Protein AF-A0A933HDX7-F1 (afdb_monomer_lite)

Radius of gyration: 17.69 Å; chains: 1; bounding box: 30×52×54 Å

Secondary structure (DSSP, 8-state):
----PPPHHHHHHSPPB-PPPHHHHHHHHHH--SEEEEEETTTTEEEEEEHHHHHHHHHHHHHHHHH-TT-S-SS-EEEES-SSS-SEEEEE-GGGGSS---SSPPPPSEEEESSPPPTTHHHHHHS------TTSGGGTS--

Foldseek 3Di:
DPDPDDAPVCLVPDDWDAWDDPVLLLVQLVPFADKKWKAQLVVRDTDIDGSNVSSVVQVVQLVVLCVPPVDPDRGFGWTFRDSVHGQKIFTARVVQVPDDPDPDDGDTRMMIHPHDHDVCNSVVVPDDPCPPPPPDVVVVPPD

Sequence (143 aa):
MSGHEYTFGGLFTGTLSGILLEEDYDTLACSLEGCFYAVDWKENHVARMMGNQVGDTMNMLKQDVCGRKALSVRFPFTYVHTLGSPKMIKLYNPADCGSGCSTSSPSPWWVFSVVAPGPGEIEDLKKPSCAESKGFLARLIGK

pLDDT: mean 81.78, std 17.46, range [40.41, 97.94]

Structure (mmCIF, N/CA/C/O backbone):
data_AF-A0A933HDX7-F1
#
_entry.id   AF-A0A933HDX7-F1
#
loop_
_atom_site.group_PDB
_atom_site.id
_atom_site.type_symbol
_atom_site.label_atom_id
_atom_site.label_alt_id
_atom_site.label_comp_id
_atom_site.label_asym_id
_atom_site.label_entity_id
_atom_site.label_seq_id
_atom_site.pdbx_PDB_ins_code
_atom_site.Cartn_x
_atom_site.Cartn_y
_atom_site.Cartn_z
_atom_site.occupancy
_atom_site.B_iso_or_equiv
_atom_site.auth_seq_id
_atom_site.auth_comp_id
_atom_site.auth_asym_id
_atom_site.auth_atom_id
_atom_site.pdbx_PDB_model_num
ATOM 1 N N . MET A 1 1 ? -16.261 -10.234 -21.433 1.00 42.41 1 MET A N 1
ATOM 2 C CA . MET A 1 1 ? -15.758 -9.186 -20.520 1.00 42.41 1 MET A CA 1
ATOM 3 C C . MET A 1 1 ? -14.407 -8.761 -21.063 1.00 42.41 1 MET A C 1
ATOM 5 O O . MET A 1 1 ? -13.525 -9.604 -21.135 1.00 42.41 1 MET A O 1
ATOM 9 N N . SER A 1 2 ? -14.278 -7.538 -21.579 1.00 42.97 2 SER A N 1
ATOM 10 C CA . SER A 1 2 ? -13.007 -7.035 -22.113 1.00 42.97 2 SER A CA 1
ATOM 11 C C . SER A 1 2 ? -12.020 -6.882 -20.956 1.00 42.97 2 SER A C 1
ATOM 13 O O . SER A 1 2 ? -12.176 -5.990 -20.123 1.00 42.97 2 SER A O 1
ATOM 15 N N . GLY A 1 3 ? -11.062 -7.803 -20.861 1.00 45.22 3 GLY A N 1
ATOM 16 C CA . GLY A 1 3 ? -9.995 -7.757 -19.871 1.00 45.22 3 GLY A CA 1
ATOM 17 C C . GLY A 1 3 ? -9.047 -6.619 -20.207 1.00 45.22 3 GLY A C 1
ATOM 18 O O . GLY A 1 3 ? -8.112 -6.807 -20.975 1.00 45.22 3 GLY A O 1
ATOM 19 N N . HIS A 1 4 ? -9.305 -5.428 -19.672 1.00 58.41 4 HIS A N 1
ATOM 20 C CA . HIS A 1 4 ? -8.252 -4.429 -19.586 1.00 58.41 4 HIS A CA 1
ATOM 21 C C . HIS A 1 4 ? -7.203 -4.974 -18.619 1.00 58.41 4 HIS A C 1
ATOM 23 O O . HIS A 1 4 ? -7.451 -5.077 -17.417 1.00 58.41 4 HIS A O 1
ATOM 29 N N . GLU A 1 5 ? -6.056 -5.384 -19.157 1.00 75.31 5 GLU A N 1
ATOM 30 C CA . GLU A 1 5 ? -4.887 -5.682 -18.343 1.00 75.31 5 GLU A CA 1
AT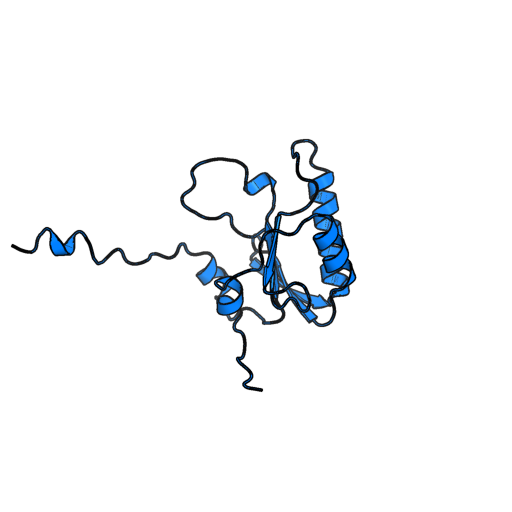OM 31 C C . GLU A 1 5 ? -4.431 -4.385 -17.676 1.00 75.31 5 GLU A C 1
ATOM 33 O O . GLU A 1 5 ? -4.163 -3.376 -18.330 1.00 75.31 5 GLU A O 1
ATOM 38 N N . TYR A 1 6 ? -4.405 -4.395 -16.349 1.00 84.94 6 TYR A N 1
ATOM 39 C CA . TYR A 1 6 ? -3.881 -3.285 -15.574 1.00 84.94 6 TYR A CA 1
ATOM 40 C C . TYR A 1 6 ? -2.353 -3.281 -15.657 1.00 84.94 6 TYR A C 1
ATOM 42 O O . TYR A 1 6 ? -1.722 -4.324 -15.494 1.00 84.94 6 TYR A O 1
ATOM 50 N N . THR A 1 7 ? -1.754 -2.106 -15.840 1.00 92.56 7 THR A N 1
ATOM 51 C CA . THR A 1 7 ? -0.317 -1.897 -15.615 1.00 92.56 7 THR A CA 1
ATOM 52 C C . THR A 1 7 ? -0.093 -1.309 -14.224 1.00 92.56 7 THR A C 1
ATOM 54 O O . THR A 1 7 ? -0.987 -0.658 -13.673 1.00 92.56 7 THR A O 1
ATOM 57 N N . PHE A 1 8 ? 1.093 -1.514 -13.644 1.00 93.38 8 PHE A N 1
ATOM 58 C CA . PHE A 1 8 ? 1.426 -0.938 -12.340 1.00 93.38 8 PHE A CA 1
ATOM 59 C C . PHE A 1 8 ? 1.346 0.593 -12.387 1.00 93.38 8 PHE A C 1
ATOM 61 O O . PHE A 1 8 ? 0.610 1.182 -11.599 1.00 93.38 8 PHE A O 1
ATOM 68 N N . GLY A 1 9 ? 1.994 1.241 -13.359 1.00 91.56 9 GLY A N 1
ATOM 69 C CA . GLY A 1 9 ? 1.924 2.689 -13.556 1.00 91.56 9 GLY A CA 1
ATOM 70 C C . GLY A 1 9 ? 0.510 3.207 -13.830 1.00 91.56 9 GLY A C 1
ATOM 71 O O . GLY A 1 9 ? 0.143 4.274 -13.337 1.00 91.56 9 GLY A O 1
ATOM 72 N N . GLY A 1 10 ? -0.323 2.439 -14.541 1.00 89.88 10 GLY A N 1
ATOM 73 C CA . GLY A 1 10 ? -1.729 2.779 -14.775 1.00 89.88 10 GLY A CA 1
ATOM 74 C C . GLY A 1 10 ? -2.555 2.767 -13.487 1.00 89.88 10 GLY A C 1
ATOM 75 O O . GLY A 1 10 ? -3.304 3.704 -13.227 1.00 89.88 10 GLY A O 1
ATOM 76 N N . LEU A 1 11 ? -2.368 1.756 -12.633 1.00 89.88 11 LEU A N 1
ATOM 77 C CA . LEU A 1 11 ? -2.982 1.712 -11.301 1.00 89.88 11 LEU A CA 1
ATOM 78 C C . LEU A 1 11 ? -2.420 2.795 -10.373 1.00 89.88 11 LEU A C 1
ATOM 80 O O . LEU A 1 11 ? -3.151 3.357 -9.560 1.00 89.88 11 LEU A O 1
ATOM 84 N N . PHE A 1 12 ? -1.128 3.097 -10.500 1.00 90.62 12 PHE A N 1
ATOM 85 C CA . PHE A 1 12 ? -0.458 4.092 -9.678 1.00 90.62 12 PHE A CA 1
ATOM 86 C C . PHE A 1 12 ? -0.912 5.511 -10.020 1.00 90.62 12 PHE A C 1
ATOM 88 O O . PHE A 1 12 ? -1.136 6.319 -9.130 1.00 90.62 12 PHE A O 1
ATOM 95 N N . THR A 1 13 ? -1.060 5.852 -11.289 1.00 86.44 13 THR A N 1
ATOM 96 C CA . THR A 1 13 ? -1.452 7.214 -11.694 1.00 86.44 13 THR A CA 1
ATOM 97 C C . THR A 1 13 ? -2.962 7.386 -11.854 1.00 86.44 13 THR A C 1
ATOM 99 O O . THR A 1 13 ? -3.443 8.515 -11.930 1.00 86.44 13 THR A O 1
ATOM 102 N N . GLY A 1 14 ? -3.710 6.280 -11.885 1.00 78.81 14 GLY A N 1
ATOM 103 C CA . GLY A 1 14 ? -5.160 6.267 -12.024 1.00 78.81 14 GLY A CA 1
ATOM 104 C C . GLY A 1 14 ? -5.917 6.829 -10.819 1.00 78.81 14 GLY A C 1
ATOM 105 O O . GLY A 1 14 ? -5.358 7.137 -9.764 1.00 78.81 14 GLY A O 1
ATOM 106 N N . THR A 1 15 ? -7.234 6.959 -10.981 1.00 70.19 15 THR A N 1
ATOM 107 C CA . THR A 1 15 ? -8.125 7.440 -9.924 1.00 70.19 15 THR A CA 1
ATOM 108 C C . THR A 1 15 ? -8.181 6.426 -8.787 1.00 70.19 15 THR A C 1
ATOM 110 O O . THR A 1 15 ? -8.610 5.289 -8.973 1.00 70.19 15 THR A O 1
ATOM 113 N N . LEU A 1 16 ? -7.761 6.850 -7.600 1.00 68.25 16 LEU A N 1
ATOM 114 C CA . LEU A 1 16 ? -7.944 6.080 -6.378 1.00 68.25 16 LEU A CA 1
ATOM 115 C C . LEU A 1 16 ? -9.282 6.484 -5.752 1.00 68.25 16 LEU A C 1
ATOM 117 O O . LEU A 1 16 ? -9.621 7.668 -5.700 1.00 68.25 16 LEU A O 1
ATOM 121 N N . SER A 1 17 ? -10.036 5.497 -5.273 1.00 62.00 17 SER A N 1
ATOM 122 C CA . SER A 1 17 ? -11.087 5.725 -4.285 1.00 62.00 17 SER A CA 1
ATOM 123 C C . SER A 1 17 ? -10.418 6.389 -3.075 1.00 62.00 17 SER A C 1
ATOM 125 O O . SER A 1 17 ? -9.325 5.976 -2.686 1.00 62.00 17 SER A O 1
ATOM 127 N N . GLY A 1 18 ? -11.004 7.484 -2.583 1.00 63.25 18 GLY A N 1
ATOM 128 C CA . GLY A 1 18 ? -10.363 8.438 -1.669 1.00 63.25 18 GLY A CA 1
ATOM 129 C C . GLY A 1 18 ? -9.825 7.865 -0.348 1.00 63.25 18 GLY A C 1
ATOM 130 O O . GLY A 1 18 ? -9.784 6.660 -0.122 1.00 63.25 18 GLY A O 1
ATOM 131 N N . ILE A 1 19 ? -9.385 8.765 0.534 1.00 74.88 19 ILE A N 1
ATOM 132 C CA . ILE A 1 19 ? -8.770 8.414 1.823 1.00 74.88 19 ILE A CA 1
ATOM 133 C C . ILE A 1 19 ? -9.722 7.539 2.648 1.00 74.88 19 ILE A C 1
ATOM 135 O O . ILE A 1 19 ? -10.863 7.935 2.885 1.00 74.88 19 ILE A O 1
ATOM 139 N N . LEU A 1 20 ? -9.238 6.383 3.107 1.00 82.75 20 LEU A N 1
ATOM 140 C CA . LEU A 1 20 ? -10.007 5.493 3.977 1.00 82.75 20 LEU A CA 1
ATOM 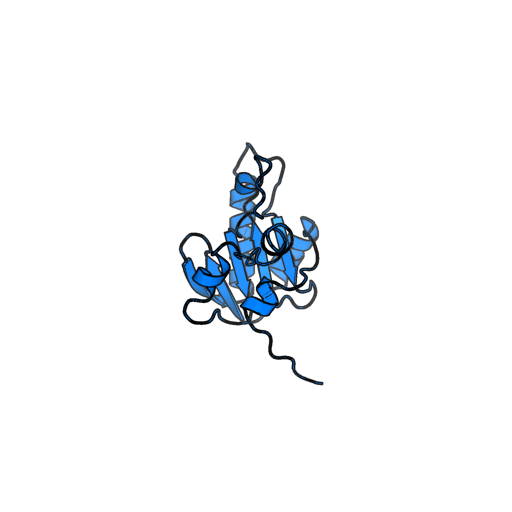141 C C . LEU A 1 20 ? -10.236 6.089 5.368 1.00 82.75 20 LEU A C 1
ATOM 143 O O . LEU A 1 20 ? -9.348 6.737 5.931 1.00 82.75 20 LEU A O 1
ATOM 147 N N . LEU A 1 21 ? -11.402 5.793 5.943 1.00 87.00 21 LEU A N 1
ATOM 148 C CA . LEU A 1 21 ? -11.632 5.924 7.378 1.00 87.00 21 LEU A CA 1
ATOM 149 C C . LEU A 1 21 ? -10.918 4.791 8.131 1.00 87.00 21 LEU A C 1
ATOM 151 O O . LEU A 1 21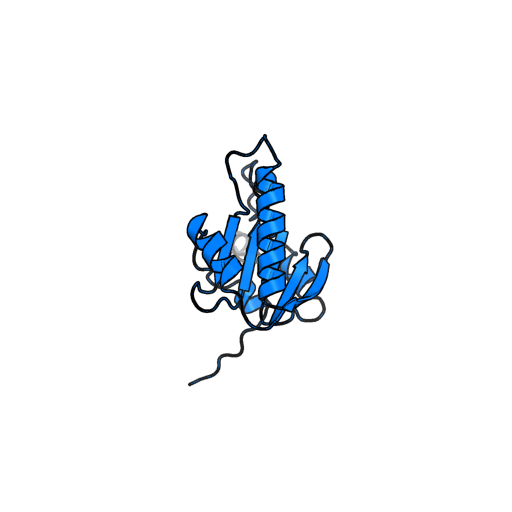 ? -10.542 3.774 7.548 1.00 87.00 21 LEU A O 1
ATOM 155 N N . GLU A 1 22 ? -10.733 4.952 9.442 1.00 86.12 22 GLU A N 1
ATOM 156 C CA . GLU A 1 22 ? -10.042 3.944 10.260 1.00 86.12 22 GLU A CA 1
ATOM 157 C C . GLU A 1 22 ? -10.771 2.586 10.255 1.00 86.12 22 GLU A C 1
ATOM 159 O O . GLU A 1 22 ? -10.135 1.540 10.168 1.00 86.12 22 GLU A O 1
ATOM 164 N N . GLU A 1 23 ? -12.105 2.593 10.288 1.00 87.44 23 GLU A N 1
ATOM 165 C CA . GLU A 1 23 ? -12.926 1.374 10.229 1.00 87.44 23 GLU A CA 1
ATOM 166 C C . GLU A 1 23 ? -12.800 0.635 8.885 1.00 87.44 23 GLU A C 1
ATOM 168 O O . GLU A 1 23 ? -12.710 -0.597 8.848 1.00 87.44 23 GLU A O 1
ATOM 173 N N . ASP A 1 24 ? -12.708 1.385 7.784 1.00 90.56 24 ASP A N 1
ATOM 174 C CA . ASP A 1 24 ? -12.483 0.835 6.447 1.00 90.56 24 ASP A CA 1
ATOM 175 C C . ASP A 1 24 ? -11.066 0.274 6.311 1.00 90.56 24 ASP A C 1
ATOM 177 O O . ASP A 1 24 ? -10.863 -0.739 5.6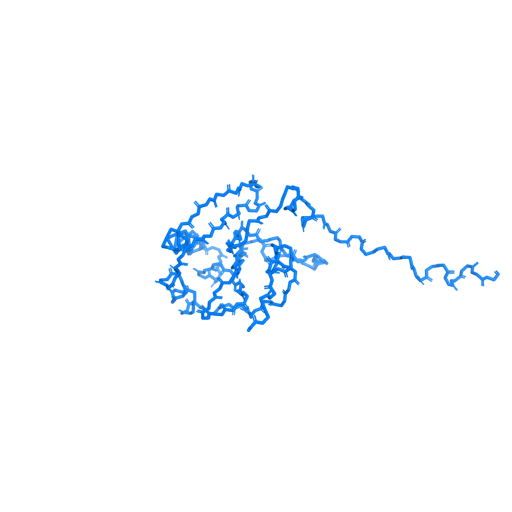44 1.00 90.56 24 ASP A O 1
ATOM 181 N N . TYR A 1 25 ? -10.082 0.907 6.956 1.00 92.50 25 TYR A N 1
ATOM 182 C CA . TYR A 1 25 ? -8.704 0.424 6.995 1.00 92.50 25 TYR A CA 1
ATOM 183 C C . TYR A 1 25 ? -8.608 -0.954 7.656 1.00 92.50 25 TYR A C 1
ATOM 185 O O . TYR A 1 25 ? -8.007 -1.868 7.091 1.00 92.50 25 TYR A O 1
ATOM 193 N N . ASP A 1 26 ? -9.221 -1.111 8.831 1.00 92.38 26 ASP A N 1
ATOM 194 C CA . ASP A 1 26 ? -9.191 -2.366 9.588 1.00 92.38 26 ASP A CA 1
ATOM 195 C C . ASP A 1 26 ? -9.952 -3.476 8.845 1.00 92.38 26 ASP A C 1
ATOM 197 O O . ASP A 1 26 ? -9.474 -4.609 8.734 1.00 92.38 26 ASP A O 1
ATOM 201 N N . THR A 1 27 ? -11.107 -3.132 8.267 1.00 92.62 27 THR A N 1
ATOM 202 C CA . THR A 1 27 ? -11.897 -4.045 7.428 1.00 92.62 27 THR A CA 1
ATOM 203 C C . THR A 1 27 ? -11.110 -4.485 6.196 1.00 92.62 27 THR A C 1
ATOM 205 O O . THR A 1 27 ? -11.087 -5.671 5.854 1.00 92.62 27 THR A O 1
ATOM 208 N N . LEU A 1 28 ? -10.423 -3.550 5.537 1.00 92.44 28 LEU A N 1
ATOM 209 C CA . LEU A 1 28 ? -9.565 -3.844 4.399 1.00 92.44 28 LEU A CA 1
ATOM 210 C C . LEU A 1 28 ? -8.436 -4.789 4.809 1.00 92.44 28 LEU A C 1
ATOM 212 O O . LEU A 1 28 ? -8.310 -5.852 4.216 1.00 92.44 28 LEU A O 1
ATOM 216 N N . ALA A 1 29 ? -7.669 -4.454 5.849 1.00 93.69 29 ALA A N 1
ATOM 217 C CA . ALA A 1 29 ? -6.542 -5.265 6.310 1.00 93.69 29 ALA A CA 1
ATOM 218 C C . ALA A 1 29 ? -6.940 -6.725 6.605 1.00 93.69 29 ALA A C 1
ATOM 220 O O .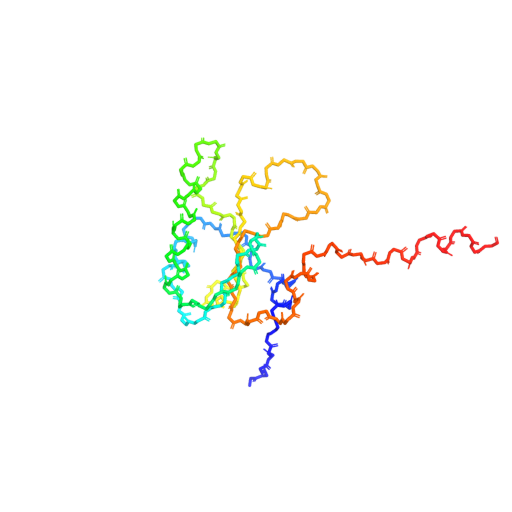 ALA A 1 29 ? -6.154 -7.635 6.353 1.00 93.69 29 ALA A O 1
ATOM 221 N N . CYS A 1 30 ? -8.169 -6.961 7.077 1.00 93.50 30 CYS A N 1
ATOM 222 C CA . CYS A 1 30 ? -8.684 -8.300 7.372 1.00 93.50 30 CYS A CA 1
ATOM 223 C C . CYS A 1 30 ? -9.265 -9.048 6.157 1.00 93.50 30 CYS A C 1
ATOM 225 O O . CYS A 1 30 ? -9.451 -10.260 6.232 1.00 93.50 30 CYS A O 1
ATOM 227 N N . SER A 1 31 ? -9.583 -8.352 5.063 1.00 92.62 31 SER A N 1
ATOM 228 C CA . SER A 1 31 ? -10.273 -8.918 3.890 1.00 92.62 31 SER A CA 1
ATOM 229 C C . SER A 1 31 ? -9.365 -9.130 2.677 1.00 92.62 31 SER A C 1
ATOM 231 O O . SER A 1 31 ? -9.825 -9.587 1.630 1.00 92.62 31 SER A O 1
ATOM 233 N N . LEU A 1 32 ? -8.074 -8.804 2.790 1.00 94.06 32 LEU A N 1
ATOM 234 C CA . LEU A 1 32 ? -7.123 -8.957 1.694 1.00 94.06 32 LEU A CA 1
ATOM 235 C C . LEU A 1 32 ? -6.839 -10.425 1.380 1.00 94.06 32 LEU A C 1
ATOM 237 O O . LEU A 1 32 ? -6.303 -11.179 2.191 1.00 94.06 32 LEU A O 1
ATOM 241 N N . GLU A 1 33 ? -7.097 -10.792 0.130 1.00 92.69 33 GLU A N 1
ATOM 242 C CA . GLU A 1 33 ? -6.874 -12.131 -0.401 1.00 92.69 33 GLU A CA 1
ATOM 243 C C . GLU A 1 33 ? -5.991 -12.106 -1.651 1.00 92.69 33 GLU A C 1
ATOM 245 O O . GLU A 1 33 ? -5.803 -11.082 -2.309 1.00 92.69 33 GLU A O 1
ATOM 250 N N . GLY A 1 34 ? -5.461 -13.274 -2.012 1.00 93.81 34 GLY A N 1
ATOM 251 C CA . GLY A 1 34 ? -4.622 -13.429 -3.192 1.00 93.81 34 GLY A CA 1
ATOM 252 C C . GLY A 1 34 ? -3.188 -12.972 -2.954 1.00 93.81 34 GLY A C 1
ATOM 253 O O . GLY A 1 34 ? -2.651 -13.102 -1.854 1.00 93.81 34 GLY A O 1
ATOM 254 N N . CYS A 1 35 ? -2.541 -12.507 -4.018 1.00 96.38 35 CYS A N 1
ATOM 255 C CA . CYS A 1 35 ? -1.124 -12.188 -4.013 1.00 96.38 35 CYS A CA 1
ATOM 256 C C . CYS A 1 35 ? -0.884 -10.749 -4.458 1.00 96.38 35 CYS A C 1
ATOM 258 O O . CYS A 1 35 ? -1.422 -10.307 -5.473 1.00 96.38 35 CYS A O 1
ATOM 260 N N . PHE A 1 36 ? -0.004 -10.072 -3.732 1.00 97.62 36 PHE A N 1
ATOM 261 C CA . PHE A 1 36 ? 0.420 -8.709 -3.988 1.00 97.62 36 PHE A CA 1
ATOM 262 C C . PHE A 1 36 ? 1.939 -8.636 -4.146 1.00 97.62 36 PHE A C 1
ATOM 264 O O . PHE A 1 36 ? 2.695 -9.460 -3.630 1.00 97.62 36 PHE A O 1
ATOM 271 N N . TYR A 1 37 ? 2.372 -7.605 -4.847 1.00 97.88 37 TYR A N 1
ATOM 272 C CA . TYR A 1 37 ? 3.712 -7.059 -4.832 1.00 97.88 37 TYR A CA 1
ATOM 273 C C . TYR A 1 37 ? 3.708 -5.898 -3.845 1.00 97.88 37 TYR A C 1
ATOM 275 O O . TYR A 1 37 ? 3.016 -4.900 -4.054 1.00 97.88 37 TYR A O 1
ATOM 283 N N . ALA A 1 38 ? 4.437 -6.070 -2.751 1.00 97.56 38 ALA A N 1
ATOM 284 C CA . ALA A 1 38 ? 4.680 -5.053 -1.752 1.00 97.56 38 ALA A CA 1
ATOM 285 C C . ALA A 1 38 ? 5.937 -4.279 -2.135 1.00 97.56 38 ALA A C 1
ATOM 287 O O . ALA A 1 38 ? 7.012 -4.860 -2.285 1.00 97.56 38 ALA A O 1
ATOM 288 N N . VAL A 1 39 ? 5.777 -2.975 -2.311 1.00 97.38 39 VAL A N 1
ATOM 289 C CA . VAL A 1 39 ? 6.834 -2.043 -2.675 1.00 97.38 39 VAL A CA 1
ATOM 290 C C . VAL A 1 39 ? 7.093 -1.142 -1.477 1.00 97.38 39 VAL A C 1
ATOM 292 O O . VAL A 1 39 ? 6.249 -0.306 -1.139 1.00 97.38 39 VAL A O 1
ATOM 295 N N . ASP A 1 40 ? 8.262 -1.301 -0.861 1.00 95.19 40 ASP A N 1
ATOM 296 C CA . ASP A 1 40 ? 8.801 -0.299 0.054 1.00 95.19 40 ASP A CA 1
ATOM 297 C C . ASP A 1 40 ? 9.314 0.857 -0.801 1.00 95.19 40 ASP A C 1
ATOM 299 O O . ASP A 1 40 ? 10.313 0.742 -1.523 1.00 95.19 40 ASP A O 1
ATOM 303 N N . TRP A 1 41 ? 8.591 1.972 -0.768 1.00 92.44 41 TRP A N 1
ATOM 304 C CA . TRP A 1 41 ? 8.888 3.083 -1.657 1.00 92.44 41 TRP A CA 1
ATOM 305 C C . TRP A 1 41 ? 10.209 3.763 -1.304 1.00 92.44 41 TRP A C 1
ATOM 307 O O . TRP A 1 41 ? 10.890 4.283 -2.191 1.00 92.44 41 TRP A O 1
ATOM 317 N N . LYS A 1 42 ? 10.593 3.752 -0.025 1.00 88.38 42 LYS A N 1
ATOM 318 C CA . LYS A 1 42 ? 11.816 4.393 0.452 1.00 88.38 42 LYS A CA 1
ATOM 319 C C . LYS A 1 42 ? 13.035 3.549 0.100 1.00 88.38 42 LYS A C 1
ATOM 321 O O . LYS A 1 42 ? 13.975 4.070 -0.493 1.00 88.38 42 LYS A O 1
ATOM 326 N N . GLU A 1 43 ? 12.979 2.257 0.402 1.00 90.81 43 GLU A N 1
ATOM 327 C CA . GLU A 1 43 ? 14.097 1.327 0.198 1.00 90.81 43 GLU A CA 1
ATOM 328 C C . GLU A 1 43 ? 14.157 0.767 -1.233 1.00 90.81 43 GLU A C 1
ATOM 330 O O . GLU A 1 43 ? 15.093 0.056 -1.591 1.00 90.81 43 GLU A O 1
ATOM 335 N N . ASN A 1 44 ? 13.171 1.101 -2.076 1.00 88.75 44 ASN A N 1
ATOM 336 C CA . ASN A 1 44 ? 13.070 0.632 -3.459 1.00 88.75 44 ASN A CA 1
ATOM 337 C C . ASN A 1 44 ? 13.055 -0.902 -3.568 1.00 88.75 44 ASN A C 1
ATOM 339 O O . ASN A 1 44 ? 13.579 -1.492 -4.513 1.00 88.75 44 ASN A O 1
ATOM 343 N N . HIS A 1 45 ? 12.466 -1.544 -2.564 1.00 93.69 45 HIS A N 1
ATOM 344 C CA . HIS A 1 45 ? 12.434 -2.989 -2.428 1.00 93.69 45 HIS A CA 1
ATOM 345 C C . HIS A 1 45 ? 11.060 -3.522 -2.826 1.00 93.69 45 HIS A C 1
ATOM 347 O O . HIS A 1 45 ? 10.034 -2.984 -2.410 1.00 93.69 45 HIS A O 1
ATOM 353 N N . VAL A 1 46 ? 11.048 -4.601 -3.611 1.00 95.50 46 VAL A N 1
ATOM 354 C CA . VAL A 1 46 ? 9.826 -5.268 -4.067 1.00 95.50 46 VAL A CA 1
ATOM 355 C C . VAL A 1 46 ? 9.828 -6.706 -3.575 1.00 95.50 46 VAL A C 1
ATOM 357 O O . VAL A 1 46 ? 10.721 -7.482 -3.910 1.00 95.50 46 VAL A O 1
ATOM 360 N N . ALA A 1 47 ? 8.795 -7.077 -2.828 1.00 96.88 47 ALA A N 1
ATOM 361 C CA . ALA A 1 47 ? 8.581 -8.439 -2.361 1.00 96.88 47 ALA A CA 1
ATOM 362 C C . ALA A 1 47 ? 7.198 -8.944 -2.759 1.00 96.88 47 ALA A C 1
ATOM 364 O O . ALA A 1 47 ? 6.237 -8.185 -2.862 1.00 96.88 47 ALA A O 1
ATOM 365 N N . ARG A 1 48 ? 7.087 -10.256 -2.958 1.00 97.50 48 ARG A N 1
ATOM 366 C CA . ARG A 1 48 ? 5.801 -10.914 -3.177 1.00 97.50 48 ARG A CA 1
ATOM 367 C C . ARG A 1 48 ? 5.215 -11.317 -1.825 1.00 97.50 48 ARG A C 1
ATOM 369 O O . ARG A 1 48 ? 5.895 -11.979 -1.046 1.00 97.50 48 ARG A O 1
ATOM 376 N N . MET A 1 49 ? 3.974 -10.920 -1.560 1.00 97.69 49 MET A N 1
ATOM 377 C CA . MET A 1 49 ? 3.277 -11.149 -0.293 1.00 97.69 49 MET A CA 1
ATOM 378 C C . MET A 1 49 ? 1.865 -11.673 -0.541 1.00 97.69 49 MET A C 1
ATOM 380 O O . MET A 1 49 ? 1.190 -11.268 -1.488 1.00 97.69 49 MET A O 1
ATOM 384 N N . MET A 1 50 ? 1.411 -12.574 0.321 1.00 97.94 50 MET A N 1
ATOM 385 C CA . MET A 1 50 ? 0.015 -13.003 0.354 1.00 97.94 50 MET A CA 1
ATOM 386 C C . MET A 1 50 ? -0.860 -11.926 1.007 1.00 97.94 50 MET A C 1
ATOM 388 O O . MET A 1 50 ? -0.374 -11.135 1.814 1.00 97.94 50 MET A O 1
ATOM 392 N N . GLY A 1 51 ? -2.151 -11.897 0.668 1.00 95.88 51 GLY A N 1
ATOM 393 C CA . GLY A 1 51 ? -3.098 -10.892 1.166 1.00 95.88 51 GLY A CA 1
ATOM 394 C C . GLY A 1 51 ? -3.119 -10.768 2.694 1.00 95.88 51 GLY A C 1
ATOM 395 O O . GLY A 1 51 ? -3.044 -9.658 3.211 1.00 95.88 51 GLY A O 1
ATOM 396 N N . ASN A 1 52 ? -3.072 -11.890 3.418 1.00 96.38 52 ASN A N 1
ATOM 397 C CA . ASN A 1 52 ? -2.969 -11.888 4.880 1.00 96.38 52 ASN A CA 1
ATOM 398 C C . ASN A 1 52 ? -1.680 -11.216 5.388 1.00 96.38 52 ASN A C 1
ATOM 400 O O . ASN A 1 52 ? -1.732 -10.432 6.325 1.00 96.38 52 ASN A O 1
ATOM 404 N N . GLN A 1 53 ? -0.539 -11.446 4.732 1.00 97.69 53 GLN A N 1
ATOM 405 C CA . GLN A 1 53 ? 0.729 -10.803 5.091 1.00 97.69 53 GLN A CA 1
ATOM 406 C C . GLN A 1 53 ? 0.699 -9.293 4.811 1.00 97.69 53 GLN A C 1
ATOM 408 O O . GLN A 1 53 ? 1.324 -8.513 5.533 1.00 97.69 53 GLN A O 1
ATOM 413 N N . VAL A 1 54 ? -0.018 -8.862 3.766 1.00 97.56 54 VAL A N 1
ATOM 414 C CA . VAL A 1 54 ? -0.267 -7.435 3.515 1.00 97.56 54 VAL A CA 1
ATOM 415 C C . VAL A 1 54 ? -1.114 -6.845 4.642 1.00 97.56 54 VAL A C 1
ATOM 417 O O . VAL A 1 54 ? -0.757 -5.795 5.169 1.00 97.56 54 VAL A O 1
ATOM 420 N N . GLY A 1 55 ? -2.172 -7.543 5.065 1.00 96.56 55 GLY A N 1
ATOM 421 C CA . GLY A 1 55 ? -2.985 -7.172 6.226 1.00 96.56 55 GLY A CA 1
ATOM 422 C C . GLY A 1 55 ? -2.168 -7.044 7.515 1.00 96.56 55 GLY A C 1
ATOM 423 O O . GLY A 1 55 ? -2.256 -6.032 8.210 1.00 96.56 55 GLY A O 1
ATOM 424 N N . ASP A 1 56 ? -1.293 -8.011 7.794 1.00 97.31 56 ASP A N 1
ATOM 425 C CA . ASP A 1 56 ? -0.376 -7.968 8.939 1.00 97.31 56 ASP A CA 1
ATOM 426 C C . ASP A 1 56 ? 0.562 -6.756 8.865 1.00 97.31 56 ASP A C 1
ATOM 428 O O . ASP A 1 56 ? 0.753 -6.044 9.852 1.00 97.31 56 ASP A O 1
ATOM 432 N N . THR A 1 57 ? 1.094 -6.464 7.674 1.00 97.19 57 THR A N 1
ATOM 433 C CA . THR A 1 57 ? 1.947 -5.289 7.442 1.00 97.19 57 THR A CA 1
ATOM 434 C C . THR A 1 57 ? 1.172 -3.995 7.679 1.00 97.19 57 THR A C 1
ATOM 436 O O . THR A 1 57 ? 1.660 -3.102 8.368 1.00 97.19 57 THR A O 1
ATOM 439 N N . MET A 1 58 ? -0.060 -3.896 7.176 1.00 96.81 58 MET A N 1
ATOM 440 C CA . MET A 1 58 ? -0.950 -2.765 7.445 1.00 96.81 58 MET A CA 1
ATOM 441 C C . MET A 1 58 ? -1.176 -2.581 8.953 1.00 96.81 58 MET A C 1
ATOM 443 O O . MET A 1 58 ? -1.067 -1.464 9.465 1.00 96.81 58 MET A O 1
ATOM 447 N N . ASN A 1 59 ? -1.421 -3.658 9.695 1.00 96.31 59 ASN A N 1
ATOM 448 C CA . ASN A 1 59 ? -1.599 -3.591 11.144 1.00 96.31 59 ASN A CA 1
ATOM 449 C C . ASN A 1 59 ? -0.322 -3.141 11.870 1.00 96.31 59 ASN A C 1
ATOM 451 O O . ASN A 1 59 ? -0.394 -2.301 12.769 1.00 96.31 59 ASN A O 1
ATOM 455 N N . MET A 1 60 ? 0.851 -3.619 11.446 1.00 96.44 60 MET A N 1
ATOM 456 C CA . MET A 1 60 ? 2.138 -3.153 11.977 1.00 96.44 60 MET A CA 1
ATOM 457 C C . MET A 1 60 ? 2.352 -1.654 11.731 1.00 96.44 60 MET A C 1
ATOM 459 O O . MET A 1 60 ? 2.748 -0.929 12.642 1.00 96.44 60 MET A O 1
ATOM 463 N N . LEU A 1 61 ? 2.047 -1.162 10.527 1.00 95.06 61 LEU A N 1
ATOM 464 C CA . LEU A 1 61 ? 2.181 0.260 10.189 1.00 95.06 61 LEU A CA 1
ATOM 465 C C . LEU A 1 61 ? 1.189 1.129 10.978 1.00 95.06 61 LEU A C 1
ATOM 467 O O . LEU A 1 61 ? 1.540 2.228 11.407 1.00 95.06 61 LEU A O 1
ATOM 471 N N . LYS A 1 62 ? -0.032 0.635 11.230 1.00 94.50 62 LYS A N 1
ATOM 472 C CA . LYS A 1 62 ? -1.004 1.290 12.122 1.00 94.50 62 LYS A CA 1
ATOM 473 C C . LYS A 1 62 ? -0.450 1.425 13.542 1.00 94.50 62 LYS A C 1
ATOM 475 O O . LYS A 1 62 ? -0.513 2.510 14.119 1.00 94.50 62 LYS A O 1
ATOM 480 N N . GLN A 1 63 ? 0.136 0.358 14.086 1.00 93.50 63 GLN A N 1
ATOM 481 C CA . GLN A 1 63 ? 0.768 0.384 15.409 1.00 93.50 63 GLN A CA 1
ATOM 482 C C . GLN A 1 63 ? 1.944 1.365 15.472 1.00 93.50 63 GLN A C 1
ATOM 484 O O . GLN A 1 63 ? 2.052 2.105 16.451 1.00 93.50 63 GLN A O 1
ATOM 489 N N . ASP A 1 64 ? 2.778 1.427 14.429 1.00 92.88 64 ASP A N 1
ATOM 490 C CA . ASP A 1 64 ? 3.876 2.396 14.349 1.00 92.88 64 ASP A CA 1
ATOM 491 C C . ASP A 1 64 ? 3.359 3.845 14.361 1.00 92.88 64 ASP A C 1
ATOM 493 O O . ASP A 1 64 ? 3.845 4.672 15.132 1.00 92.88 64 ASP A O 1
ATOM 497 N N . VAL A 1 65 ? 2.308 4.153 13.591 1.00 91.75 65 VAL A N 1
ATOM 498 C CA . VAL A 1 65 ? 1.676 5.484 13.614 1.00 91.75 65 VAL A CA 1
ATOM 499 C C . VAL A 1 65 ? 1.083 5.796 14.992 1.00 91.75 65 VAL A C 1
ATOM 501 O O . VAL A 1 65 ? 1.355 6.864 15.536 1.00 91.75 65 VAL A O 1
ATOM 504 N N . CYS A 1 66 ? 0.340 4.864 15.597 1.00 89.38 66 CYS A N 1
ATOM 505 C CA . CYS A 1 66 ? -0.217 5.024 16.946 1.00 89.38 66 CYS A CA 1
ATOM 506 C C . CYS A 1 66 ? 0.857 5.256 18.020 1.00 89.38 66 CYS A C 1
ATOM 508 O O . CYS A 1 66 ? 0.630 6.000 18.976 1.00 89.38 66 CYS A O 1
ATOM 510 N N . GLY A 1 67 ? 2.026 4.624 17.884 1.00 88.50 67 GLY A N 1
ATOM 511 C CA . GLY A 1 67 ? 3.149 4.791 18.808 1.00 88.50 67 GLY A CA 1
ATOM 512 C C . GLY A 1 67 ? 3.764 6.195 18.775 1.00 88.50 67 GLY A C 1
ATOM 513 O O . GLY A 1 67 ? 4.392 6.628 19.749 1.00 88.50 67 GLY A O 1
ATOM 514 N N . ARG A 1 68 ? 3.558 6.950 17.689 1.00 86.06 68 ARG A N 1
ATOM 515 C CA . ARG A 1 68 ? 4.085 8.307 17.509 1.00 86.06 68 ARG A CA 1
ATOM 516 C C . ARG A 1 68 ? 3.173 9.328 18.190 1.00 86.06 68 ARG A C 1
ATOM 518 O O . ARG A 1 68 ? 2.290 9.918 17.577 1.00 86.06 68 ARG A O 1
ATOM 525 N N . LYS A 1 69 ? 3.465 9.621 19.462 1.00 72.31 69 LYS A N 1
ATOM 526 C CA . LYS A 1 69 ? 2.712 10.561 20.326 1.00 72.31 69 LYS A CA 1
ATOM 527 C C . LYS A 1 69 ? 2.511 11.985 19.769 1.00 72.31 69 LYS A C 1
ATOM 529 O O . LYS A 1 69 ? 1.722 12.736 20.331 1.00 72.31 69 LYS A O 1
ATOM 534 N N . ALA A 1 70 ? 3.237 12.376 18.721 1.00 74.69 70 ALA A N 1
ATOM 535 C CA . ALA A 1 70 ? 3.174 13.707 18.115 1.00 74.69 70 ALA A CA 1
ATOM 536 C C . ALA A 1 70 ? 2.114 13.847 17.001 1.00 74.69 70 ALA A C 1
ATOM 538 O O . ALA A 1 70 ? 1.929 14.947 16.485 1.00 74.69 70 ALA A O 1
ATOM 539 N N . LEU A 1 71 ? 1.438 12.762 16.609 1.00 76.31 71 LEU A N 1
ATOM 540 C CA . LEU A 1 71 ? 0.452 12.765 15.526 1.00 76.31 71 LEU A CA 1
ATOM 541 C C . LEU A 1 71 ? -0.972 12.665 16.087 1.00 76.31 71 LEU A C 1
ATOM 543 O O . LEU A 1 71 ? -1.241 11.880 16.991 1.00 76.31 71 LEU A O 1
ATOM 547 N N . SER A 1 72 ? -1.903 13.442 15.529 1.00 81.75 72 SER A N 1
ATOM 548 C CA . SER A 1 72 ? -3.340 13.323 15.831 1.00 81.75 72 SER A CA 1
ATOM 549 C C . SER A 1 72 ? -4.012 12.154 15.098 1.00 81.75 72 SER A C 1
ATOM 551 O O . SER A 1 72 ? -5.127 11.764 15.443 1.00 81.75 72 SER A O 1
ATOM 553 N N . VAL A 1 73 ? -3.336 11.597 14.091 1.00 85.06 73 VAL A N 1
ATOM 554 C CA . VAL A 1 73 ? -3.802 10.485 13.256 1.00 85.06 73 VAL A CA 1
ATOM 555 C C . VAL A 1 73 ? -3.320 9.161 13.848 1.00 85.06 73 VAL A C 1
ATOM 557 O O . VAL A 1 73 ? -2.209 9.084 14.366 1.00 85.06 73 VAL A O 1
ATOM 560 N N . ARG A 1 74 ? -4.148 8.114 13.757 1.00 86.19 74 ARG A N 1
ATOM 561 C CA . ARG A 1 74 ? -3.892 6.791 14.360 1.00 86.19 74 ARG A CA 1
ATOM 562 C C . ARG A 1 74 ? -3.507 5.701 13.357 1.00 86.19 74 ARG A C 1
ATOM 564 O O . ARG A 1 74 ? -3.198 4.585 13.751 1.00 86.19 74 ARG A O 1
ATOM 571 N N . PHE A 1 75 ? -3.517 6.004 12.066 1.00 89.56 75 PHE A N 1
ATOM 572 C CA . PHE A 1 75 ? -3.229 5.047 11.001 1.00 89.56 75 PHE A CA 1
ATOM 573 C C . PHE A 1 75 ? -2.614 5.759 9.782 1.00 89.56 75 PHE A C 1
ATOM 575 O O . PHE A 1 75 ? -2.700 6.988 9.688 1.00 89.56 75 PHE A O 1
ATOM 582 N N . PRO A 1 76 ? -1.958 5.036 8.857 1.00 91.12 76 PRO A N 1
ATOM 583 C CA . PRO A 1 76 ? -1.449 5.630 7.625 1.00 91.12 76 PRO A CA 1
ATOM 584 C C . PRO A 1 76 ? -2.580 6.206 6.770 1.00 91.12 76 PRO A C 1
ATOM 586 O O . PRO A 1 76 ? -3.634 5.582 6.629 1.00 91.12 76 PRO A O 1
ATOM 589 N N . PHE A 1 77 ? -2.353 7.346 6.113 1.00 90.94 77 PHE A N 1
ATOM 590 C CA . PHE A 1 77 ? -3.306 7.787 5.095 1.00 90.94 77 PHE A CA 1
ATOM 591 C C . PHE A 1 77 ? -3.308 6.765 3.964 1.00 90.94 77 PHE A C 1
ATOM 593 O O . PHE A 1 77 ? -2.259 6.457 3.397 1.00 90.94 77 PHE A O 1
ATOM 600 N N . THR A 1 78 ? -4.481 6.218 3.665 1.00 91.81 78 THR A N 1
ATOM 601 C CA . THR A 1 78 ? -4.610 5.051 2.794 1.00 91.81 78 THR A CA 1
ATOM 602 C C . THR A 1 78 ? -5.485 5.383 1.607 1.00 91.81 78 THR A C 1
ATOM 604 O O . THR A 1 78 ? -6.617 5.822 1.783 1.00 91.81 78 THR A O 1
ATOM 607 N N . TYR A 1 79 ? -4.960 5.151 0.410 1.00 89.88 79 TYR A N 1
ATOM 608 C CA . TYR A 1 79 ? -5.692 5.276 -0.843 1.00 89.88 79 TYR A CA 1
ATOM 609 C C . TYR A 1 79 ? -5.780 3.916 -1.513 1.00 89.88 79 TYR A C 1
ATOM 611 O O . TYR A 1 79 ? -4.792 3.181 -1.574 1.00 89.88 79 TYR A O 1
ATOM 619 N N . VAL A 1 80 ? -6.944 3.595 -2.064 1.00 89.38 80 VAL A N 1
ATOM 620 C CA . VAL A 1 80 ? -7.191 2.300 -2.702 1.00 89.38 80 VAL A CA 1
ATOM 621 C C . VAL A 1 80 ? -7.825 2.486 -4.062 1.00 89.38 80 VAL A C 1
ATOM 623 O O . VAL A 1 80 ? -8.656 3.362 -4.247 1.00 89.38 80 VAL A O 1
ATOM 626 N N . HIS A 1 81 ? -7.468 1.647 -5.032 1.00 84.31 81 HIS A N 1
ATOM 627 C CA . HIS A 1 81 ? -8.115 1.680 -6.345 1.00 84.31 81 HIS A CA 1
ATOM 628 C C . HIS A 1 81 ? -9.635 1.457 -6.209 1.00 84.31 81 HIS A C 1
ATOM 630 O O . HIS A 1 81 ? -10.433 2.296 -6.620 1.00 84.31 81 HIS A O 1
ATOM 636 N N . THR A 1 82 ? -10.029 0.362 -5.551 1.00 81.81 82 THR A N 1
ATOM 637 C CA . THR A 1 82 ? -11.423 -0.057 -5.330 1.00 81.81 82 THR A CA 1
ATOM 638 C C . THR A 1 82 ? -11.536 -0.825 -4.015 1.00 81.81 82 THR A C 1
ATOM 640 O O . THR A 1 82 ? -10.759 -1.751 -3.803 1.00 81.81 82 THR A O 1
ATOM 643 N N . LEU A 1 83 ? -12.517 -0.493 -3.167 1.00 76.62 83 LEU A N 1
ATOM 644 C CA . LEU A 1 83 ? -12.679 -1.091 -1.830 1.00 76.62 83 LEU A CA 1
ATOM 645 C C . LEU A 1 83 ? -12.925 -2.610 -1.855 1.00 76.62 83 LEU A C 1
ATOM 647 O O . LEU A 1 83 ? -12.234 -3.350 -1.171 1.00 76.62 83 LEU A O 1
ATOM 651 N N . GLY A 1 84 ? -13.874 -3.090 -2.666 1.00 79.62 84 GLY A N 1
ATOM 652 C CA . GLY A 1 84 ? -14.278 -4.506 -2.643 1.00 79.62 84 GLY A CA 1
ATOM 653 C C . GLY A 1 84 ? -13.317 -5.482 -3.336 1.00 79.62 84 GLY A C 1
ATOM 654 O O . GLY A 1 84 ? -13.415 -6.687 -3.146 1.00 79.62 84 GLY A O 1
ATOM 655 N N . SER A 1 85 ? -12.403 -4.987 -4.173 1.00 84.69 85 SER A N 1
ATOM 656 C CA . SER A 1 85 ? -11.368 -5.803 -4.822 1.00 84.69 85 SER A CA 1
ATOM 657 C C . SER A 1 85 ? -10.170 -4.909 -5.141 1.00 84.69 85 SER A C 1
ATOM 659 O O . SER A 1 85 ? -10.045 -4.412 -6.267 1.00 84.69 85 SER A O 1
ATOM 661 N N . PRO A 1 86 ? -9.328 -4.603 -4.144 1.00 88.69 86 PRO A N 1
ATOM 662 C CA . PRO A 1 86 ? -8.233 -3.663 -4.316 1.00 88.69 86 PRO A CA 1
ATOM 663 C C . PRO A 1 86 ? -7.187 -4.242 -5.270 1.00 88.69 86 PRO A C 1
ATOM 665 O O . PRO A 1 86 ? -6.606 -5.298 -5.035 1.00 88.69 86 PRO A O 1
ATOM 668 N N . LYS A 1 87 ? -6.937 -3.529 -6.371 1.00 92.25 87 LYS A N 1
ATOM 669 C CA . LYS A 1 87 ? -5.832 -3.832 -7.296 1.00 92.25 87 LYS A CA 1
ATOM 670 C C . LYS A 1 87 ? -4.547 -3.111 -6.911 1.00 92.25 87 LYS A C 1
ATOM 672 O O . LYS A 1 87 ? -3.464 -3.609 -7.200 1.00 92.25 87 LYS A O 1
ATOM 677 N N . MET A 1 88 ? -4.684 -1.970 -6.239 1.00 94.44 88 MET A N 1
ATOM 678 C CA . MET A 1 88 ? -3.587 -1.222 -5.648 1.00 94.44 88 MET A CA 1
ATOM 679 C C . MET A 1 88 ? -4.036 -0.536 -4.357 1.00 94.44 88 MET A C 1
ATOM 681 O O . MET A 1 88 ? -5.159 -0.031 -4.278 1.00 94.44 88 MET A O 1
ATOM 685 N N . ILE A 1 89 ? -3.138 -0.514 -3.378 1.00 95.06 89 ILE A N 1
ATOM 686 C CA . ILE A 1 89 ? -3.261 0.153 -2.082 1.00 95.06 89 ILE A CA 1
ATOM 687 C C . ILE A 1 89 ? -1.998 0.989 -1.902 1.00 95.06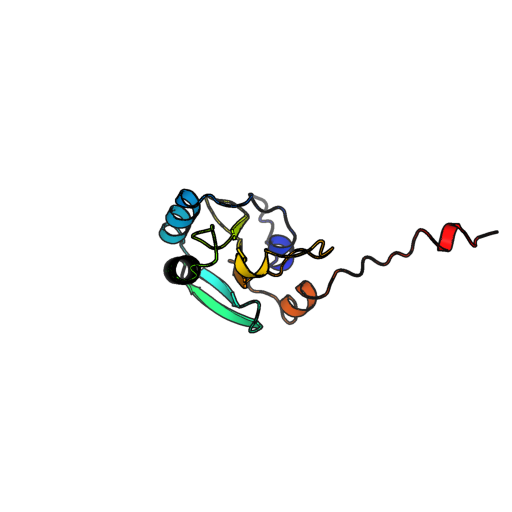 89 ILE A C 1
ATOM 689 O O . ILE A 1 89 ? -0.892 0.484 -2.092 1.00 95.06 89 ILE A O 1
ATOM 693 N N . LYS A 1 90 ? -2.148 2.257 -1.535 1.00 94.94 90 LYS A N 1
ATOM 694 C CA . LYS A 1 90 ? -1.036 3.153 -1.225 1.00 94.94 90 LYS A CA 1
ATOM 695 C C . LYS A 1 90 ? -1.183 3.672 0.188 1.00 94.94 90 LYS A C 1
ATOM 697 O O . LYS A 1 90 ? -2.216 4.248 0.526 1.00 94.94 90 LYS A O 1
ATOM 702 N N . LEU A 1 91 ? -0.137 3.493 0.979 1.00 94.69 91 LEU A N 1
ATOM 703 C CA . LEU A 1 91 ? -0.055 3.986 2.344 1.00 94.69 91 LEU A CA 1
ATOM 704 C C . LEU A 1 91 ? 0.919 5.149 2.397 1.00 94.69 91 LEU A C 1
ATOM 706 O O . LEU A 1 91 ? 2.024 5.048 1.873 1.00 94.69 91 LEU A O 1
ATOM 710 N N . TYR A 1 92 ? 0.533 6.227 3.063 1.00 92.38 92 TYR A N 1
ATOM 711 C CA . TYR A 1 92 ? 1.361 7.407 3.269 1.00 92.38 92 TYR A CA 1
ATOM 712 C C . TYR A 1 92 ? 1.582 7.606 4.767 1.00 92.38 92 TYR A C 1
ATOM 714 O O . TYR A 1 92 ? 0.643 7.534 5.564 1.00 92.38 92 TYR A O 1
ATOM 722 N N . ASN A 1 93 ? 2.833 7.855 5.153 1.00 90.81 93 ASN A N 1
ATOM 723 C CA . ASN A 1 93 ? 3.199 8.148 6.533 1.00 90.81 93 ASN A CA 1
ATOM 724 C C . ASN A 1 93 ? 2.672 9.548 6.914 1.00 90.81 93 ASN A C 1
ATOM 726 O O . ASN A 1 93 ? 3.110 10.536 6.316 1.00 90.81 93 ASN A O 1
ATOM 730 N N . PRO A 1 94 ? 1.778 9.679 7.913 1.00 88.31 94 PRO A N 1
ATOM 731 C CA . PRO A 1 94 ? 1.217 10.978 8.281 1.00 88.31 94 PRO A CA 1
ATOM 732 C C . PRO A 1 94 ? 2.272 11.985 8.760 1.00 88.31 94 PRO A C 1
ATOM 734 O O . PRO A 1 94 ? 2.078 13.185 8.585 1.00 88.31 94 PRO A O 1
ATOM 737 N N . ALA A 1 95 ? 3.403 11.519 9.308 1.00 85.69 95 ALA A N 1
ATOM 738 C CA . ALA A 1 95 ? 4.508 12.394 9.709 1.00 85.69 95 ALA A CA 1
ATOM 739 C C . ALA A 1 95 ? 5.164 13.114 8.518 1.00 85.69 95 ALA A C 1
ATOM 741 O O . ALA A 1 95 ? 5.642 14.235 8.673 1.00 85.69 95 ALA A O 1
ATOM 742 N N . ASP A 1 96 ? 5.132 12.505 7.330 1.00 82.81 96 ASP A N 1
ATOM 743 C CA . ASP A 1 96 ? 5.749 13.053 6.116 1.00 82.81 96 ASP A CA 1
ATOM 744 C C . ASP A 1 96 ? 4.774 13.959 5.339 1.00 82.81 96 ASP A C 1
ATOM 746 O O . ASP A 1 96 ? 5.149 14.620 4.374 1.00 82.81 96 ASP A O 1
ATOM 750 N N . CYS A 1 97 ? 3.510 14.015 5.772 1.00 75.62 97 CYS A N 1
ATOM 751 C CA . CYS A 1 97 ? 2.438 14.777 5.129 1.00 75.62 97 CYS A CA 1
ATOM 752 C C . CYS A 1 97 ? 2.174 16.142 5.804 1.00 75.62 97 CYS A C 1
ATOM 754 O O . CYS A 1 97 ? 1.242 16.844 5.418 1.00 75.62 97 CYS A O 1
ATOM 756 N N . GLY A 1 98 ? 2.950 16.504 6.835 1.00 58.59 98 GLY A N 1
ATOM 757 C CA . GLY A 1 98 ? 2.579 17.520 7.829 1.00 58.59 98 GLY A CA 1
ATOM 758 C C . GLY A 1 98 ? 3.163 18.931 7.688 1.00 58.59 98 GLY A C 1
ATOM 759 O O . GLY A 1 98 ? 2.873 19.766 8.541 1.00 58.59 98 GLY A O 1
ATOM 760 N N . SER A 1 99 ? 3.966 19.262 6.672 1.00 46.88 99 SER A N 1
ATOM 761 C CA . SER A 1 99 ? 4.551 20.612 6.604 1.00 46.88 99 SER A CA 1
ATOM 762 C C . SER A 1 99 ? 4.797 21.135 5.192 1.00 46.88 99 SER A C 1
ATOM 764 O O . SER A 1 99 ? 5.651 20.628 4.470 1.00 46.88 99 SER A O 1
ATOM 766 N N . GLY A 1 100 ? 4.134 22.249 4.877 1.00 41.97 100 GLY A N 1
ATOM 767 C CA . GLY A 1 100 ? 4.566 23.202 3.859 1.00 41.97 100 GLY A CA 1
ATOM 768 C C . GLY A 1 100 ? 3.807 23.117 2.541 1.00 41.97 100 GLY A C 1
ATOM 769 O O . GLY A 1 100 ? 3.440 22.042 2.082 1.00 41.97 100 GLY A O 1
ATOM 770 N N . CYS A 1 101 ? 3.616 24.283 1.924 1.00 42.03 101 CYS A N 1
ATOM 771 C CA . CYS A 1 101 ? 3.157 24.514 0.554 1.00 42.03 101 CYS A CA 1
ATOM 772 C C . CYS A 1 101 ? 4.087 23.878 -0.505 1.00 42.03 101 CYS A C 1
ATOM 774 O O . CYS A 1 101 ? 4.577 24.558 -1.404 1.00 42.03 101 CYS A O 1
ATOM 776 N N . SER A 1 102 ? 4.375 22.584 -0.381 1.00 45.41 102 SER A N 1
ATOM 777 C CA . SER A 1 102 ? 5.066 21.781 -1.377 1.00 45.41 102 SER A CA 1
ATOM 778 C C . SER A 1 102 ? 4.130 21.598 -2.566 1.00 45.41 102 SER A C 1
ATOM 780 O O . SER A 1 102 ? 3.033 21.062 -2.438 1.00 45.41 102 SER A O 1
ATOM 782 N N . THR A 1 103 ? 4.583 22.023 -3.741 1.00 52.31 103 THR A N 1
ATOM 783 C CA . THR A 1 103 ? 3.937 21.781 -5.038 1.00 52.31 103 THR A CA 1
ATOM 784 C C . THR A 1 103 ? 3.964 20.307 -5.461 1.00 52.31 103 THR A C 1
ATOM 786 O O . THR A 1 103 ? 3.410 19.968 -6.504 1.00 52.31 103 THR A O 1
ATOM 789 N N . SER A 1 104 ? 4.587 19.426 -4.670 1.00 57.75 104 SER A N 1
ATOM 790 C CA . SER A 1 104 ? 4.665 17.986 -4.921 1.00 57.75 104 SER A CA 1
ATOM 791 C C . SER A 1 104 ? 3.850 17.190 -3.902 1.00 57.75 104 SER A C 1
ATOM 793 O O . SER A 1 104 ? 3.976 17.400 -2.693 1.00 57.75 104 SER A O 1
ATOM 795 N N . SER A 1 105 ? 3.014 16.274 -4.399 1.00 65.75 105 SER A N 1
ATOM 796 C CA . SER A 1 105 ? 2.307 15.289 -3.578 1.00 65.75 105 SER A CA 1
ATOM 797 C C . SER A 1 105 ? 3.316 14.442 -2.788 1.00 65.75 105 SER A C 1
ATOM 799 O O . SER A 1 105 ? 4.358 14.087 -3.348 1.00 65.75 105 SER A O 1
ATOM 801 N N . PRO A 1 106 ? 3.037 14.100 -1.515 1.00 78.44 106 PRO A N 1
ATOM 802 C CA . PRO A 1 106 ? 3.931 13.254 -0.734 1.00 78.44 106 PRO A CA 1
ATOM 803 C C . PRO A 1 106 ? 4.138 11.916 -1.447 1.00 78.44 106 PRO A C 1
ATOM 805 O O . PRO A 1 106 ? 3.229 11.400 -2.100 1.00 78.44 106 PRO A O 1
ATOM 808 N N . SER A 1 107 ? 5.340 11.354 -1.335 1.00 87.62 107 SER A N 1
ATOM 809 C CA . SER A 1 107 ? 5.596 10.001 -1.830 1.00 87.62 107 SER A CA 1
ATOM 810 C C . SER A 1 107 ? 4.882 8.978 -0.943 1.00 87.62 107 SER A C 1
ATOM 812 O O . SER A 1 107 ? 4.809 9.183 0.272 1.00 87.62 107 SER A O 1
ATOM 814 N N . PRO A 1 108 ? 4.351 7.880 -1.511 1.00 92.06 108 PRO A N 1
ATOM 815 C CA . PRO A 1 108 ? 3.836 6.796 -0.691 1.00 92.06 108 PRO A CA 1
ATOM 816 C C . PRO A 1 108 ? 4.971 6.213 0.152 1.00 92.06 108 PRO A C 1
ATOM 818 O O . PRO A 1 108 ? 6.134 6.247 -0.234 1.00 92.06 108 PRO A O 1
ATOM 821 N N . TRP A 1 109 ? 4.617 5.691 1.315 1.00 93.75 109 TRP A N 1
ATOM 822 C CA . TRP A 1 109 ? 5.505 4.925 2.178 1.00 93.75 109 TRP A CA 1
ATOM 823 C C . TRP A 1 109 ? 5.560 3.468 1.709 1.00 93.75 109 TRP A C 1
ATOM 825 O O . TRP A 1 109 ? 6.638 2.928 1.478 1.00 93.75 109 TRP A O 1
ATOM 835 N N . TRP A 1 110 ? 4.384 2.877 1.481 1.00 96.69 110 TRP A N 1
ATOM 836 C CA . TRP A 1 110 ? 4.217 1.525 0.954 1.00 96.69 110 TRP A CA 1
ATOM 837 C C . TRP A 1 110 ? 3.193 1.507 -0.174 1.00 96.69 110 TRP A C 1
ATOM 839 O O . TRP A 1 110 ? 2.189 2.226 -0.132 1.00 96.69 110 TRP A O 1
ATOM 849 N N . VAL A 1 111 ? 3.425 0.648 -1.166 1.00 96.75 111 VAL A N 1
ATOM 850 C CA . VAL A 1 111 ? 2.456 0.349 -2.225 1.00 96.75 111 VAL A CA 1
ATOM 851 C C . VAL A 1 111 ? 2.263 -1.156 -2.309 1.00 96.75 111 VAL A C 1
ATOM 853 O O . VAL A 1 111 ? 3.226 -1.896 -2.474 1.00 96.75 111 VAL A O 1
ATOM 856 N N . PHE A 1 112 ? 1.018 -1.612 -2.245 1.00 97.31 112 PHE A N 1
ATOM 857 C CA . PHE A 1 112 ? 0.655 -3.001 -2.508 1.00 97.31 112 PHE A CA 1
ATOM 858 C C . PHE A 1 112 ? -0.102 -3.062 -3.825 1.00 97.31 112 PHE A C 1
ATOM 860 O O . PHE A 1 112 ? -1.070 -2.328 -4.006 1.00 97.31 112 PHE A O 1
ATOM 867 N N . SER A 1 113 ? 0.324 -3.915 -4.750 1.00 96.44 113 SER A N 1
ATOM 868 C CA . SER A 1 113 ? -0.275 -4.027 -6.085 1.00 96.44 113 SER A CA 1
ATOM 869 C C . SER A 1 113 ? -0.419 -5.481 -6.502 1.00 96.44 113 SER A C 1
ATOM 871 O O . SER A 1 113 ? 0.480 -6.275 -6.264 1.00 96.44 113 SER A O 1
ATOM 873 N N . VAL A 1 114 ? -1.507 -5.850 -7.174 1.00 95.62 114 VAL A N 1
ATOM 874 C CA . VAL A 1 114 ? -1.630 -7.199 -7.765 1.00 95.62 114 VAL A CA 1
ATOM 875 C C . VAL A 1 114 ? -0.810 -7.357 -9.054 1.00 95.62 114 VAL A C 1
ATOM 877 O O . VAL A 1 114 ? -0.619 -8.469 -9.539 1.00 95.62 114 VAL A O 1
ATOM 880 N N . VAL A 1 115 ? -0.327 -6.243 -9.610 1.00 95.44 115 VAL A N 1
ATOM 881 C CA . VAL A 1 115 ? 0.540 -6.180 -10.794 1.00 95.44 115 VAL A CA 1
ATOM 882 C C . VAL A 1 115 ? 1.961 -5.863 -10.341 1.00 95.44 115 VAL A C 1
ATOM 884 O O . VAL A 1 115 ? 2.146 -4.960 -9.524 1.00 95.44 115 VAL A O 1
ATOM 887 N N . ALA A 1 116 ? 2.953 -6.588 -10.856 1.00 95.56 116 ALA A N 1
ATOM 888 C CA . ALA A 1 116 ? 4.356 -6.302 -10.573 1.00 95.56 116 ALA A CA 1
ATOM 889 C C . ALA A 1 116 ? 4.776 -4.979 -11.232 1.00 95.56 116 ALA A C 1
ATOM 891 O O . ALA A 1 116 ? 4.371 -4.738 -12.372 1.00 95.56 116 ALA A O 1
ATOM 892 N N . PRO A 1 117 ? 5.608 -4.154 -10.578 1.00 94.94 117 PRO A N 1
ATOM 893 C CA . PRO A 1 117 ? 6.279 -3.072 -11.279 1.00 94.94 117 PRO A CA 1
ATOM 894 C C . PRO A 1 117 ? 7.237 -3.649 -12.332 1.00 94.94 117 PRO A C 1
ATOM 896 O O . PRO A 1 117 ? 7.918 -4.652 -12.096 1.00 94.94 117 PRO A O 1
ATOM 899 N N . GLY A 1 118 ? 7.286 -3.018 -13.499 1.00 92.75 118 GLY A N 1
ATOM 900 C CA . GLY A 1 118 ? 8.266 -3.298 -14.536 1.00 92.75 118 GLY A CA 1
ATOM 901 C C . GLY A 1 118 ? 9.681 -2.855 -14.134 1.00 92.75 118 GLY A C 1
ATOM 902 O O . GLY A 1 118 ? 9.859 -2.090 -13.181 1.00 92.75 118 GLY A O 1
ATOM 903 N N . PRO A 1 119 ? 10.717 -3.306 -14.865 1.00 90.19 119 PRO A N 1
ATOM 904 C CA . PRO A 1 119 ? 12.092 -2.875 -14.622 1.00 90.19 119 PRO A CA 1
ATOM 905 C C . PRO A 1 119 ? 12.229 -1.349 -14.730 1.00 90.19 119 PRO A C 1
ATOM 907 O O . PRO A 1 119 ? 11.888 -0.779 -15.763 1.00 90.19 119 PRO A O 1
ATOM 910 N N . GLY A 1 120 ? 12.728 -0.691 -13.679 1.00 87.69 120 GLY A N 1
ATOM 911 C CA . GLY A 1 120 ? 12.924 0.766 -13.647 1.00 87.69 120 GLY A CA 1
ATOM 912 C C . GLY A 1 120 ? 11.650 1.599 -13.445 1.00 87.69 120 GLY A C 1
ATOM 913 O O . GLY A 1 120 ? 11.725 2.825 -13.358 1.00 87.69 120 GLY A O 1
ATOM 914 N N . GLU A 1 121 ? 10.474 0.964 -13.365 1.00 91.38 121 GLU A N 1
ATOM 915 C CA . GLU A 1 121 ? 9.194 1.680 -13.317 1.00 91.38 121 GLU A CA 1
ATOM 916 C C . GLU A 1 121 ? 9.025 2.473 -12.012 1.00 91.38 121 GLU A C 1
ATOM 918 O O . GLU A 1 121 ? 8.463 3.567 -12.021 1.00 91.38 121 GLU A O 1
ATOM 923 N N . ILE A 1 122 ? 9.544 1.970 -10.886 1.00 90.88 122 ILE A N 1
ATOM 924 C CA . ILE A 1 122 ? 9.465 2.675 -9.596 1.00 90.88 122 ILE A CA 1
ATOM 925 C C . ILE A 1 122 ? 10.305 3.955 -9.640 1.00 90.88 122 ILE A C 1
ATOM 927 O O . ILE A 1 122 ? 9.856 5.014 -9.200 1.00 90.88 122 ILE A O 1
ATOM 931 N N . GLU A 1 123 ? 11.517 3.878 -10.183 1.00 90.31 123 GLU A N 1
ATOM 932 C CA . GLU A 1 123 ? 12.412 5.018 -10.355 1.00 90.31 123 GLU A CA 1
ATOM 933 C C . GLU A 1 123 ? 11.810 6.063 -11.290 1.00 90.31 123 GLU A C 1
ATOM 935 O O . GLU A 1 123 ? 11.913 7.260 -11.020 1.00 90.31 123 GLU A O 1
ATOM 940 N N . ASP A 1 124 ? 11.157 5.626 -12.365 1.00 87.50 124 ASP A N 1
ATOM 941 C CA . ASP A 1 124 ? 10.476 6.519 -13.295 1.00 87.50 124 ASP A CA 1
ATOM 942 C C . ASP A 1 124 ? 9.272 7.212 -12.649 1.00 87.50 124 ASP A C 1
ATOM 944 O O . ASP A 1 124 ? 9.112 8.422 -12.809 1.00 87.50 124 ASP A O 1
ATOM 948 N N . LEU A 1 125 ? 8.483 6.497 -11.841 1.00 86.31 125 LEU A N 1
ATOM 949 C CA . LEU A 1 125 ? 7.349 7.063 -11.100 1.00 86.31 125 LEU A CA 1
ATOM 950 C C . LEU A 1 125 ? 7.766 8.017 -9.968 1.00 86.31 125 LEU A C 1
ATOM 952 O O . LEU A 1 125 ? 6.968 8.856 -9.550 1.00 86.31 125 LEU A O 1
ATOM 956 N N . LYS A 1 126 ? 8.999 7.903 -9.460 1.00 84.94 126 LYS A N 1
ATOM 957 C CA . LYS A 1 126 ? 9.571 8.835 -8.473 1.00 84.94 126 LYS A CA 1
ATOM 958 C C . LYS A 1 126 ? 10.024 10.154 -9.093 1.00 84.94 126 LYS A C 1
ATOM 960 O O . LYS A 1 126 ? 10.116 11.154 -8.379 1.00 84.94 126 LYS A O 1
ATOM 965 N N . LYS A 1 127 ? 10.350 10.176 -10.389 1.00 77.00 127 LYS A N 1
ATOM 966 C CA . LYS A 1 127 ? 10.782 11.409 -11.053 1.00 77.00 127 LYS A CA 1
ATOM 967 C C . LYS A 1 127 ? 9.590 12.371 -11.095 1.00 77.00 127 LYS A C 1
ATOM 969 O O . LYS A 1 127 ? 8.515 11.972 -11.546 1.00 77.00 127 LYS A O 1
ATOM 974 N N . PRO A 1 128 ? 9.741 13.634 -10.653 1.00 61.22 128 PRO A N 1
ATOM 975 C CA . PRO A 1 128 ? 8.694 14.621 -10.860 1.00 61.22 128 PRO A CA 1
ATOM 976 C C . PRO A 1 128 ? 8.406 14.668 -12.357 1.00 61.22 128 PRO A C 1
ATOM 978 O O . PRO A 1 128 ? 9.338 14.749 -13.161 1.00 61.22 128 PRO A O 1
ATOM 981 N N . SER A 1 129 ? 7.132 14.574 -12.742 1.00 53.75 129 SER A N 1
ATOM 982 C CA . SER A 1 129 ? 6.758 14.715 -14.141 1.00 53.75 129 SER A CA 1
ATOM 983 C C . SER A 1 129 ? 7.193 16.110 -14.581 1.00 53.75 129 SER A C 1
ATOM 985 O O . SER A 1 129 ? 6.517 17.100 -14.294 1.00 53.75 129 SER A O 1
ATOM 987 N N . CYS A 1 130 ? 8.326 16.210 -15.269 1.00 40.56 130 CYS A N 1
ATOM 988 C CA . CYS A 1 130 ? 8.612 17.351 -16.114 1.00 40.56 130 CYS A CA 1
ATOM 989 C C . CYS A 1 130 ? 7.585 17.285 -17.242 1.00 40.56 130 CYS A C 1
ATOM 991 O O . CYS A 1 130 ? 7.874 16.802 -18.332 1.00 40.56 130 CYS A O 1
ATOM 993 N N . ALA A 1 131 ? 6.353 17.723 -16.970 1.00 44.81 131 ALA A N 1
ATOM 994 C CA . ALA A 1 131 ? 5.488 18.193 -18.025 1.00 44.81 131 ALA A CA 1
ATOM 995 C C . ALA A 1 131 ? 6.291 19.311 -18.681 1.00 44.81 131 ALA A C 1
ATOM 997 O O . ALA A 1 131 ? 6.496 20.368 -18.082 1.00 44.81 131 ALA A O 1
ATOM 998 N N . GLU A 1 132 ? 6.863 19.015 -19.847 1.00 43.59 132 GLU A N 1
ATOM 999 C CA . GLU A 1 132 ? 7.555 19.995 -20.657 1.00 43.59 132 GLU A CA 1
ATOM 1000 C C . GLU A 1 132 ? 6.622 21.198 -20.784 1.00 43.59 132 GLU A C 1
ATOM 1002 O O . GLU A 1 132 ? 5.616 21.161 -21.491 1.00 43.59 132 GLU A O 1
ATOM 1007 N N . SER A 1 133 ? 6.955 22.291 -20.105 1.00 40.97 133 SER A N 1
ATOM 1008 C CA . SER A 1 133 ? 6.323 23.594 -20.271 1.00 40.97 133 SER A CA 1
ATOM 1009 C C . SER A 1 133 ? 6.731 24.210 -21.617 1.00 40.97 133 SER A C 1
ATOM 1011 O O . SER A 1 133 ? 7.013 25.401 -21.733 1.00 40.97 133 SER A O 1
ATOM 1013 N N . LYS A 1 134 ? 6.753 23.408 -22.687 1.00 47.28 134 LYS A N 1
ATOM 1014 C CA . LYS A 1 134 ? 6.844 23.879 -24.066 1.00 47.28 134 LYS A CA 1
ATOM 1015 C C . LYS A 1 134 ? 5.470 24.403 -24.465 1.00 47.28 134 LYS A C 1
ATOM 1017 O O . LYS A 1 134 ? 4.684 23.702 -25.089 1.00 47.28 134 LYS A O 1
ATOM 1022 N N . GLY A 1 135 ? 5.144 25.637 -24.089 1.00 47.94 135 GLY A N 1
ATOM 1023 C CA . GLY A 1 135 ? 3.888 26.209 -24.578 1.00 47.94 135 GLY A CA 1
ATOM 1024 C C . GLY A 1 135 ? 3.590 27.668 -24.284 1.00 47.94 135 GLY A C 1
ATOM 1025 O O . GLY A 1 135 ? 2.832 28.261 -25.046 1.00 47.94 135 GLY A O 1
ATOM 1026 N N . PHE A 1 136 ? 4.167 28.275 -23.242 1.00 54.56 136 PHE A N 1
ATOM 1027 C CA . PHE A 1 136 ? 3.798 29.658 -22.904 1.00 54.56 136 PHE A CA 1
ATOM 1028 C C . PHE A 1 136 ? 4.824 30.697 -23.373 1.00 54.56 136 PHE A C 1
ATOM 1030 O O . PHE A 1 136 ? 4.456 31.675 -24.019 1.00 54.56 136 PHE A O 1
ATOM 1037 N N . LEU A 1 137 ? 6.123 30.457 -23.163 1.00 51.97 137 LEU A N 1
ATOM 1038 C CA . LEU A 1 137 ? 7.171 31.403 -23.580 1.00 51.97 137 LEU A CA 1
ATOM 1039 C C . LEU A 1 137 ? 7.444 31.400 -25.095 1.00 51.97 137 LEU A C 1
ATOM 1041 O O . LEU A 1 137 ? 7.767 32.444 -25.652 1.00 51.97 137 LEU A O 1
ATOM 1045 N N . ALA A 1 138 ? 7.208 30.285 -25.797 1.00 49.22 138 ALA A N 1
ATOM 1046 C CA . ALA A 1 138 ? 7.329 30.230 -27.261 1.00 49.22 138 ALA A CA 1
ATOM 1047 C C . ALA A 1 138 ? 6.242 31.046 -27.998 1.00 49.22 138 ALA A C 1
ATOM 1049 O O . ALA A 1 138 ? 6.404 31.365 -29.172 1.00 49.22 138 ALA A O 1
ATOM 1050 N N . ARG A 1 139 ? 5.151 31.424 -27.313 1.00 50.00 139 ARG A N 1
ATOM 1051 C CA . ARG A 1 139 ? 4.096 32.301 -27.851 1.00 50.00 139 ARG A CA 1
ATOM 1052 C C . ARG A 1 139 ? 4.344 33.793 -27.611 1.00 50.00 139 ARG A C 1
ATOM 1054 O O . ARG A 1 139 ? 3.665 34.606 -28.226 1.00 50.00 139 ARG A O 1
ATOM 1061 N N . LEU A 1 140 ? 5.300 34.152 -26.750 1.00 54.84 140 LEU A N 1
ATOM 1062 C CA . LEU A 1 140 ? 5.598 35.545 -26.389 1.00 54.84 140 LEU A CA 1
ATOM 1063 C C . LEU A 1 140 ? 6.788 36.144 -27.151 1.00 54.84 140 LEU A C 1
ATOM 1065 O O . LEU A 1 140 ? 6.900 37.362 -27.211 1.00 54.84 140 LEU A O 1
ATOM 1069 N N . ILE A 1 141 ? 7.641 35.314 -27.760 1.00 62.00 141 ILE A N 1
ATOM 1070 C CA . ILE A 1 141 ? 8.837 35.758 -28.509 1.00 62.00 141 ILE A CA 1
ATOM 1071 C C . ILE A 1 141 ? 8.668 35.516 -30.028 1.00 62.00 141 ILE A C 1
ATOM 1073 O O . ILE A 1 141 ? 9.578 35.711 -30.821 1.00 62.00 141 ILE A O 1
ATOM 1077 N N . GLY A 1 142 ? 7.474 35.101 -30.460 1.00 52.34 142 GLY A N 1
ATOM 1078 C CA . GLY A 1 142 ? 7.109 34.962 -31.869 1.00 52.34 142 GLY A CA 1
ATOM 1079 C C . GLY A 1 142 ? 6.489 36.235 -32.442 1.00 52.34 142 GLY A C 1
ATOM 1080 O O . GLY A 1 142 ? 5.313 36.211 -32.806 1.00 52.34 142 GLY A O 1
ATOM 1081 N N . LYS A 1 143 ? 7.262 37.324 -32.491 1.00 40.41 143 LYS A N 1
ATOM 1082 C CA . LYS A 1 143 ? 7.115 38.448 -33.429 1.00 40.41 143 LYS A CA 1
ATOM 1083 C C . LYS A 1 143 ? 8.447 39.170 -33.579 1.00 40.41 143 LYS A C 1
ATOM 1085 O O . LYS A 1 143 ? 9.035 39.505 -32.530 1.00 40.41 143 LYS A O 1
#